Protein AF-A0A059GC76-F1 (afdb_monomer_lite)

Sequence (156 aa):
MKTRIQAAISPENLARLQAMAARPSLSESKVVDMALAAFFAGDTDDQRDAAIARRLDRMT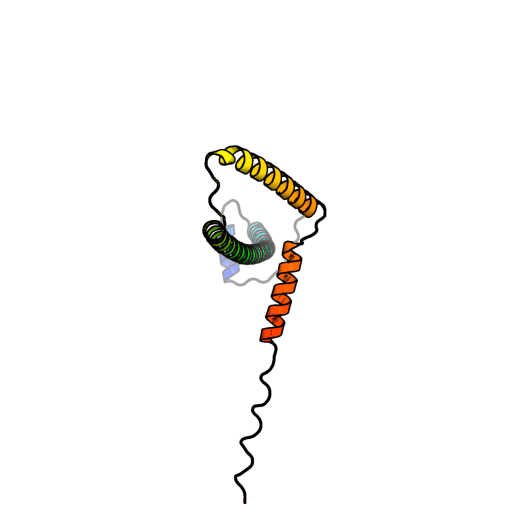RQFGRLERNDLILTETLSTFVRYFLTVTPPVPVSQLDAARAKGDLRFDLFVRQVAEALQSGDRILHNAIEDFTAECGDFASDPEPGRQDAQRDSDA

Radius of gyration: 35.9 Å; chains: 1; bounding box: 100×29×88 Å

Organism: NCBI:txid1280953

Foldseek 3Di:
DDDDDDDDDDPVVVVVLVVVCVDPPHHSVRVVVVVVVVVVVVVVVVVVVVVVVVVVVVVVVVVVVVVVVVVVVVVVVVVVVVVCVVPPDDDDPVCVVVVVVVVVVVVVVVVVVVVVCVVVVPPVVVVVVVVVVVVVVVVVPDDPPDPPDDPPDDDD

Secondary structure (DSSP, 8-state):
-PPP------HHHHHHHHHHHTSTT--HHHHHHHHHHHHHHHHHHHHHHHHHHHHHHHHHHHHHHHHHHHHHHHHHHHHHHHHHHHHSPPPPGGGHHHHHHHHHHHHHHHHHHHHHHHHHT--HHHHHHHHHHHHHHHTT---------SS--S--

pLDDT: mean 82.79, std 15.55, range [46.41, 97.75]

Structure (mmCIF, N/CA/C/O backbone):
data_AF-A0A059GC76-F1
#
_entry.id   AF-A0A059GC76-F1
#
loop_
_atom_site.group_PDB
_atom_site.id
_atom_site.type_symbol
_atom_site.label_atom_id
_atom_site.label_alt_id
_atom_site.label_comp_id
_atom_site.label_asym_id
_atom_site.label_entity_id
_atom_site.label_seq_id
_atom_site.pdbx_PDB_ins_code
_atom_site.Cartn_x
_atom_site.Cartn_y
_atom_site.Cartn_z
_atom_site.occupancy
_atom_site.B_iso_or_equiv
_atom_site.auth_seq_id
_atom_site.auth_comp_id
_atom_site.auth_asym_id
_atom_site.auth_atom_id
_atom_site.pdbx_PDB_model_num
ATOM 1 N N . MET A 1 1 ? -40.417 -15.957 29.690 1.00 63.94 1 MET A N 1
ATOM 2 C CA . MET A 1 1 ? -40.624 -16.144 31.147 1.00 63.94 1 MET A CA 1
ATOM 3 C C . MET A 1 1 ? -39.715 -15.164 31.877 1.00 63.94 1 MET A C 1
ATOM 5 O O . MET A 1 1 ? -38.602 -14.974 31.410 1.00 63.94 1 MET A O 1
ATOM 9 N N . LYS A 1 2 ? -40.180 -14.498 32.942 1.00 75.19 2 LYS A N 1
ATOM 10 C CA . LYS A 1 2 ? -39.362 -13.562 33.737 1.00 75.19 2 LYS A CA 1
ATOM 11 C C . LYS A 1 2 ? -38.907 -14.253 35.022 1.00 75.19 2 LYS A C 1
ATOM 13 O O . LYS A 1 2 ? -39.750 -14.754 35.761 1.00 75.19 2 LYS A O 1
ATOM 18 N N . THR A 1 3 ? -37.601 -14.269 35.270 1.00 86.50 3 THR A N 1
ATOM 19 C CA . THR A 1 3 ? -36.991 -14.888 36.457 1.00 86.50 3 THR A CA 1
ATOM 20 C C . THR A 1 3 ? -36.754 -13.824 37.524 1.00 86.50 3 THR A C 1
ATOM 22 O O . THR A 1 3 ? -36.298 -12.725 37.212 1.00 86.50 3 THR A O 1
ATOM 25 N N . ARG A 1 4 ? -37.082 -14.122 38.785 1.00 87.19 4 ARG A N 1
ATOM 26 C CA . ARG A 1 4 ? -36.855 -13.203 39.907 1.00 87.19 4 ARG A CA 1
ATOM 27 C C . ARG A 1 4 ? -35.456 -13.420 40.476 1.00 87.19 4 ARG A C 1
ATOM 29 O O . ARG A 1 4 ? -35.089 -14.549 40.776 1.00 87.19 4 ARG A O 1
ATOM 36 N N . ILE A 1 5 ? -34.724 -12.331 40.667 1.00 87.06 5 ILE A N 1
ATOM 37 C CA . ILE A 1 5 ? -33.426 -12.300 41.345 1.00 87.06 5 ILE A CA 1
ATOM 38 C C . ILE A 1 5 ? -33.539 -11.436 42.607 1.00 87.06 5 ILE A C 1
ATOM 40 O O . ILE A 1 5 ? -34.239 -10.424 42.604 1.00 87.06 5 ILE A O 1
ATOM 44 N N . GLN A 1 6 ? -32.883 -11.848 43.693 1.00 88.12 6 GLN A N 1
ATOM 45 C CA . GLN A 1 6 ? -32.675 -11.032 44.893 1.00 88.12 6 GLN A CA 1
ATOM 46 C C . GLN A 1 6 ? -31.189 -10.687 44.968 1.00 88.12 6 GLN A C 1
ATOM 48 O O . GLN A 1 6 ? -30.361 -11.570 45.161 1.00 88.12 6 GLN A O 1
ATOM 53 N N . ALA A 1 7 ? -30.860 -9.410 44.789 1.00 85.88 7 ALA A N 1
ATOM 54 C CA . ALA A 1 7 ? -29.498 -8.896 44.858 1.00 85.88 7 ALA A CA 1
ATOM 55 C C . ALA A 1 7 ? -29.474 -7.626 45.713 1.00 85.88 7 ALA A C 1
ATOM 57 O O . ALA A 1 7 ? -30.408 -6.824 45.664 1.00 85.88 7 ALA A O 1
ATOM 58 N N . ALA A 1 8 ? -28.412 -7.452 46.498 1.00 92.12 8 ALA A N 1
ATOM 59 C CA . ALA A 1 8 ? -28.185 -6.223 47.246 1.00 92.12 8 ALA A CA 1
ATOM 60 C C . ALA A 1 8 ? -27.573 -5.158 46.324 1.00 92.12 8 ALA A C 1
ATOM 62 O O . ALA A 1 8 ? -26.663 -5.454 45.550 1.00 92.12 8 ALA A O 1
ATOM 63 N N . ILE A 1 9 ? -28.054 -3.919 46.424 1.00 93.19 9 ILE A N 1
ATOM 64 C CA . ILE A 1 9 ? -27.507 -2.758 45.711 1.00 93.19 9 ILE A CA 1
ATOM 65 C C . ILE A 1 9 ? -27.273 -1.613 46.695 1.00 93.19 9 ILE A C 1
ATOM 67 O O . ILE A 1 9 ? -27.904 -1.559 47.752 1.00 93.19 9 ILE A O 1
ATOM 71 N N . SER A 1 10 ? -26.361 -0.698 46.363 1.00 95.94 10 SER A N 1
ATOM 72 C CA . SER A 1 10 ? -26.092 0.462 47.213 1.00 95.94 10 SER A CA 1
ATOM 73 C C . SER A 1 10 ? -27.326 1.376 47.318 1.00 95.94 10 SER A C 1
ATOM 75 O O . SER A 1 10 ? -28.117 1.453 46.369 1.00 95.94 10 SER A O 1
ATOM 77 N N . PRO A 1 11 ? -27.480 2.123 48.428 1.00 93.75 11 PRO A N 1
ATOM 78 C CA . PRO A 1 11 ? -28.576 3.081 48.587 1.00 93.75 11 PRO A CA 1
ATOM 79 C C . PRO A 1 11 ? -28.615 4.130 47.468 1.00 93.75 11 PRO A C 1
ATOM 81 O O . PRO A 1 11 ? -29.685 4.525 47.013 1.00 93.75 11 PRO A O 1
ATOM 84 N N . GLU A 1 12 ? -27.443 4.542 46.981 1.00 94.88 12 GLU A N 1
ATOM 85 C CA . GLU A 1 12 ? -27.318 5.496 45.881 1.00 94.88 12 GLU A CA 1
ATOM 86 C C . GLU A 1 12 ? -27.855 4.926 44.559 1.00 94.88 12 GLU A C 1
ATOM 88 O O . GLU A 1 12 ? -28.614 5.592 43.852 1.00 94.88 12 GLU A O 1
ATOM 93 N N . ASN A 1 13 ? -27.523 3.672 44.237 1.00 91.94 13 ASN A N 1
ATOM 94 C CA . ASN A 1 13 ? -28.014 3.020 43.023 1.00 91.94 13 ASN A CA 1
ATOM 95 C C . ASN A 1 13 ? -29.515 2.732 43.096 1.00 91.94 13 ASN A C 1
ATOM 97 O O . ASN A 1 13 ? -30.197 2.838 42.079 1.00 91.94 13 ASN A O 1
ATOM 101 N N . LEU A 1 14 ? -30.042 2.427 44.287 1.00 93.38 14 LEU A N 1
ATOM 102 C CA . LEU A 1 14 ? -31.482 2.295 44.505 1.00 93.38 14 LEU A CA 1
ATOM 103 C C . LEU A 1 14 ? -32.210 3.615 44.209 1.00 93.38 14 LEU A C 1
ATOM 105 O O . LEU A 1 14 ? -33.192 3.614 43.468 1.00 93.38 14 LEU A O 1
ATOM 109 N N . ALA A 1 15 ? -31.697 4.741 44.715 1.00 94.19 15 ALA A N 1
ATOM 110 C CA . ALA A 1 15 ? -32.276 6.058 44.454 1.00 94.19 15 ALA A CA 1
ATOM 111 C C . ALA A 1 15 ? -32.255 6.412 42.955 1.00 94.19 15 ALA A C 1
ATOM 113 O O . ALA A 1 15 ? -33.255 6.880 42.407 1.00 94.19 15 ALA A O 1
ATOM 114 N N . ARG A 1 16 ? -31.142 6.131 42.260 1.00 92.00 16 ARG A N 1
ATOM 115 C CA . ARG A 1 16 ? -31.025 6.331 40.803 1.00 92.00 16 ARG A CA 1
ATOM 116 C C . ARG A 1 16 ? -31.996 5.444 40.017 1.00 92.00 16 ARG A C 1
ATOM 118 O O . ARG A 1 16 ? -32.640 5.926 39.086 1.00 92.00 16 ARG A O 1
ATOM 125 N N . LEU A 1 17 ? -32.138 4.175 40.403 1.00 92.75 17 LEU A N 1
ATOM 126 C CA . LEU A 1 17 ? -33.065 3.230 39.777 1.00 92.75 17 LEU A CA 1
ATOM 127 C C . LEU A 1 17 ? -34.518 3.705 39.897 1.00 92.75 17 LEU A C 1
ATOM 129 O O . LEU A 1 17 ? -35.235 3.747 38.896 1.00 92.75 17 LEU A O 1
ATOM 133 N N . GLN A 1 18 ? -34.928 4.112 41.099 1.00 92.12 18 GLN A N 1
ATOM 134 C CA . GLN A 1 18 ? -36.267 4.641 41.365 1.00 92.12 18 GLN A CA 1
ATOM 135 C C . GLN A 1 18 ? -36.542 5.918 40.569 1.00 92.12 18 GLN A C 1
ATOM 137 O O . GLN A 1 18 ? -37.601 6.048 39.955 1.00 92.12 18 GLN A O 1
ATOM 142 N N . ALA A 1 19 ? -35.568 6.829 40.498 1.00 91.25 19 ALA A N 1
ATOM 143 C CA . ALA A 1 19 ? -35.681 8.043 39.695 1.00 91.25 19 ALA A CA 1
ATOM 144 C C . ALA A 1 19 ? -35.863 7.738 38.195 1.00 91.25 19 ALA A C 1
ATOM 146 O O . ALA A 1 19 ? -36.678 8.372 37.525 1.00 91.25 19 ALA A O 1
ATOM 147 N N . MET A 1 20 ? -35.156 6.738 37.655 1.00 89.44 20 MET A N 1
ATOM 148 C CA . MET A 1 20 ? -35.318 6.312 36.258 1.00 89.44 20 MET A CA 1
ATOM 149 C C . MET A 1 20 ? -36.658 5.608 36.002 1.00 89.44 20 MET A C 1
ATOM 151 O O . MET A 1 20 ? -37.260 5.801 34.942 1.00 89.44 20 MET A O 1
ATOM 155 N N . ALA A 1 21 ? -37.135 4.821 36.968 1.00 90.69 21 ALA A N 1
ATOM 156 C CA . ALA A 1 21 ? -38.415 4.118 36.913 1.00 90.69 21 ALA A CA 1
ATOM 157 C C . ALA A 1 21 ? -39.635 5.034 37.143 1.00 90.69 21 ALA A C 1
ATOM 159 O O . ALA A 1 21 ? -40.765 4.633 36.886 1.00 90.69 21 ALA A O 1
ATOM 160 N N . ALA A 1 22 ? -39.436 6.285 37.568 1.00 88.62 22 ALA A N 1
ATOM 161 C CA . ALA A 1 22 ? -40.516 7.266 37.676 1.00 88.62 22 ALA A CA 1
ATOM 162 C C . ALA A 1 22 ? -41.063 7.721 36.303 1.00 88.62 22 ALA A C 1
ATOM 164 O O . ALA A 1 22 ? -42.092 8.394 36.231 1.00 88.62 22 ALA A O 1
ATOM 165 N N . ARG A 1 23 ? -40.387 7.378 35.194 1.00 85.38 23 ARG A N 1
ATOM 166 C CA . ARG A 1 23 ? -40.821 7.737 33.835 1.00 85.38 23 ARG A CA 1
ATOM 167 C C . ARG A 1 23 ? -41.993 6.842 33.388 1.00 85.38 23 ARG A C 1
ATOM 169 O O . ARG A 1 23 ? -41.906 5.632 33.583 1.00 85.38 23 ARG A O 1
ATOM 176 N N . PRO A 1 24 ? -43.017 7.366 32.676 1.00 74.50 24 PRO A N 1
ATOM 177 C CA . PRO A 1 24 ? -44.265 6.645 32.348 1.00 74.50 24 PRO A CA 1
ATOM 178 C C . PRO A 1 24 ? -44.163 5.351 31.507 1.00 74.50 24 PRO A C 1
ATOM 180 O O . PRO A 1 24 ? -45.180 4.801 31.100 1.00 74.50 24 PRO A O 1
ATOM 183 N N . SER A 1 25 ? -42.966 4.847 31.206 1.00 78.12 25 SER A N 1
ATOM 184 C CA . SER A 1 25 ? -42.733 3.677 30.347 1.00 78.12 25 SER A CA 1
ATOM 185 C C . SER A 1 25 ? -41.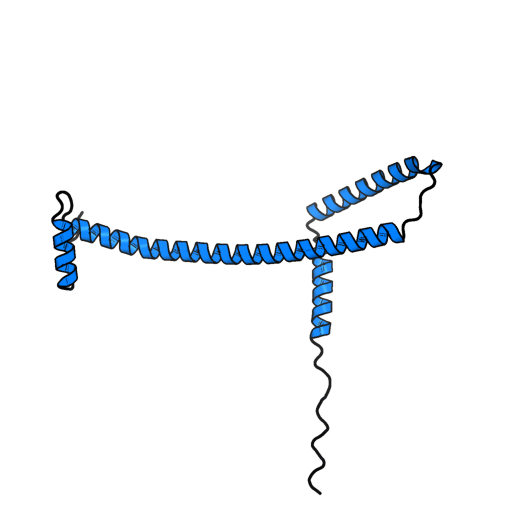628 2.732 30.845 1.00 78.12 25 SER A C 1
ATOM 187 O O . SER A 1 25 ? -41.281 1.758 30.156 1.00 78.12 25 SER A O 1
ATOM 189 N N . LEU A 1 26 ? -41.071 3.000 32.032 1.00 86.38 26 LEU A N 1
ATOM 190 C CA . LEU A 1 26 ? -39.957 2.261 32.621 1.00 86.38 26 LEU A CA 1
ATOM 191 C C . LEU A 1 26 ? -40.346 1.762 34.012 1.00 86.38 26 LEU A C 1
ATOM 193 O O . LEU A 1 26 ? -40.650 2.551 34.888 1.00 86.38 26 LEU A O 1
ATOM 197 N N . SER A 1 27 ? -40.319 0.447 34.224 1.00 91.38 27 SER A N 1
ATOM 198 C CA . SER A 1 27 ? -40.367 -0.133 35.570 1.00 91.38 27 SER A CA 1
ATOM 199 C C . SER A 1 27 ? -38.954 -0.428 36.061 1.00 91.38 27 SER A C 1
ATOM 201 O O . SER A 1 27 ? -38.054 -0.617 35.241 1.00 91.38 27 SER A O 1
ATOM 203 N N . GLU A 1 28 ? -38.751 -0.544 37.376 1.00 89.44 28 GLU A N 1
ATOM 204 C CA . GLU A 1 28 ? -37.442 -0.895 37.950 1.00 89.44 28 GLU A CA 1
ATOM 205 C C . GLU A 1 28 ? -36.865 -2.164 37.310 1.00 89.44 28 GLU A C 1
ATOM 207 O O . GLU A 1 28 ? -35.729 -2.166 36.848 1.00 89.44 28 GLU A O 1
ATOM 212 N N . SER A 1 29 ? -37.676 -3.219 37.161 1.00 89.50 29 SER A N 1
ATOM 213 C CA . SER A 1 29 ? -37.235 -4.447 36.491 1.00 89.50 29 SER A CA 1
ATOM 214 C C . SER A 1 29 ? -36.836 -4.224 35.032 1.00 89.50 29 SER A C 1
ATOM 216 O O . SER A 1 29 ? -35.935 -4.899 34.558 1.00 89.50 29 SER A O 1
ATOM 218 N N . LYS A 1 30 ? -37.490 -3.306 34.308 1.00 91.00 30 LYS A N 1
ATOM 219 C CA . LYS A 1 30 ? -37.144 -2.992 32.913 1.00 91.00 30 LYS A CA 1
ATOM 220 C C . LYS A 1 30 ? -35.839 -2.200 32.827 1.00 91.00 30 LYS A C 1
ATOM 222 O O . LYS A 1 30 ? -35.045 -2.454 31.932 1.00 91.00 30 LYS A O 1
ATOM 227 N N . VAL A 1 31 ? -35.607 -1.274 33.758 1.00 92.19 31 VAL A N 1
ATOM 228 C CA . VAL A 1 31 ? -34.344 -0.526 33.848 1.00 92.19 31 VAL A CA 1
ATOM 229 C C . VAL A 1 31 ? -33.190 -1.464 34.202 1.00 92.19 31 VAL A C 1
ATOM 231 O O . VAL A 1 31 ? -32.152 -1.401 33.554 1.00 92.19 31 VAL A O 1
ATOM 234 N N . VAL A 1 32 ? -33.384 -2.373 35.164 1.00 92.00 32 VAL A N 1
ATOM 235 C CA . VAL A 1 32 ? -32.385 -3.393 35.529 1.00 92.00 32 VAL A CA 1
ATOM 236 C C . VAL A 1 32 ? -32.085 -4.320 34.351 1.00 92.00 32 VAL A C 1
ATOM 238 O O . VAL A 1 32 ? -30.921 -4.561 34.058 1.00 92.00 32 VAL A O 1
ATOM 241 N N . ASP A 1 33 ? -33.111 -4.797 33.645 1.00 90.94 33 ASP A N 1
ATOM 242 C CA . ASP A 1 33 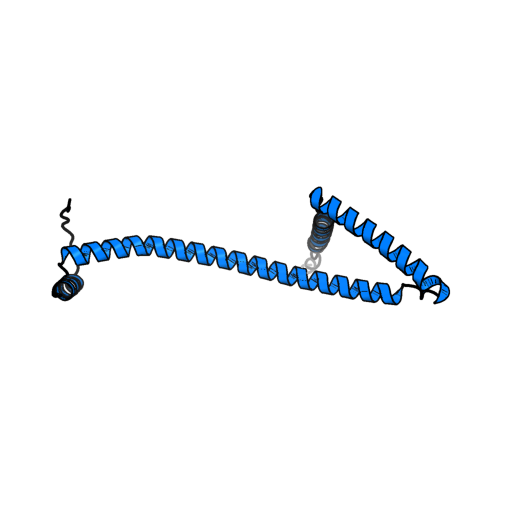? -32.948 -5.668 32.474 1.00 90.94 33 ASP A CA 1
ATOM 243 C C . ASP A 1 33 ? -32.170 -4.967 31.345 1.00 90.94 33 ASP A C 1
ATOM 245 O O . ASP A 1 33 ? -31.214 -5.519 30.808 1.00 90.94 33 ASP A O 1
ATOM 249 N N . MET A 1 34 ? -32.495 -3.701 31.053 1.00 92.12 34 MET A N 1
ATOM 250 C CA . MET A 1 34 ? -31.745 -2.886 30.089 1.00 92.12 34 MET A CA 1
ATOM 251 C C . MET A 1 34 ? -30.303 -2.617 30.530 1.00 92.12 34 MET A C 1
ATOM 253 O O . MET A 1 34 ? -29.405 -2.642 29.696 1.00 92.12 34 MET A O 1
ATOM 257 N N . ALA A 1 35 ? -30.072 -2.357 31.818 1.00 90.88 35 ALA A N 1
ATOM 258 C CA . ALA A 1 35 ? -28.734 -2.120 32.350 1.00 90.88 35 ALA A CA 1
ATOM 259 C C . ALA A 1 35 ? -27.867 -3.383 32.280 1.00 90.88 35 ALA A C 1
ATOM 261 O O . ALA A 1 35 ? -26.708 -3.296 31.895 1.00 90.88 35 ALA A O 1
ATOM 262 N N . LEU A 1 36 ? -28.431 -4.555 32.592 1.00 90.56 36 LEU A N 1
ATOM 263 C CA . LEU A 1 36 ? -27.747 -5.842 32.445 1.00 90.56 36 LEU A CA 1
ATOM 264 C C . LEU A 1 36 ? -27.463 -6.155 30.974 1.00 90.56 36 LEU A C 1
ATOM 266 O O . LEU A 1 36 ? -26.348 -6.545 30.643 1.00 90.56 36 LEU A O 1
ATOM 270 N N . ALA A 1 37 ? -28.430 -5.926 30.082 1.00 90.00 37 ALA A N 1
ATOM 271 C CA . ALA A 1 37 ? -28.223 -6.081 28.645 1.00 90.00 37 ALA A CA 1
ATOM 272 C C . ALA A 1 37 ? -27.114 -5.150 28.126 1.00 90.00 37 ALA A C 1
ATOM 274 O O . ALA A 1 37 ? -26.254 -5.597 27.375 1.00 90.00 37 ALA A O 1
ATOM 275 N N . ALA A 1 38 ? -27.094 -3.886 28.561 1.00 86.31 38 ALA A N 1
ATOM 276 C CA . ALA A 1 38 ? -26.045 -2.929 28.215 1.00 86.31 38 ALA A CA 1
ATOM 277 C C . ALA A 1 38 ? -24.682 -3.312 28.814 1.00 86.31 38 ALA A C 1
ATOM 279 O O . ALA A 1 38 ? -23.669 -3.167 28.145 1.00 86.31 38 ALA A O 1
ATOM 280 N N . PHE A 1 39 ? -24.649 -3.837 30.040 1.00 86.00 39 PHE A N 1
ATOM 281 C CA . PHE A 1 39 ? -23.425 -4.318 30.681 1.00 86.00 39 PHE A CA 1
ATOM 282 C C . PHE A 1 39 ? -22.823 -5.511 29.926 1.00 86.00 39 PHE A C 1
ATOM 284 O O . PHE A 1 39 ? -21.634 -5.509 29.621 1.00 86.00 39 PHE A O 1
ATOM 291 N N . PHE A 1 40 ? -23.648 -6.497 29.560 1.00 84.94 40 PHE A N 1
ATOM 292 C CA . PHE A 1 40 ? -23.198 -7.638 28.760 1.00 84.94 40 PHE A CA 1
ATOM 293 C C . PHE A 1 40 ? -22.839 -7.245 27.322 1.00 84.94 40 PHE A C 1
ATOM 295 O O . PHE A 1 40 ? -21.932 -7.835 26.742 1.00 84.94 40 PHE A O 1
ATOM 302 N N . ALA A 1 41 ? -23.516 -6.243 26.752 1.00 82.44 41 ALA A N 1
ATOM 303 C CA . ALA A 1 41 ? -23.155 -5.688 25.452 1.00 82.44 41 ALA A CA 1
ATOM 304 C C . ALA A 1 41 ? -21.821 -4.926 25.504 1.00 82.44 41 ALA A C 1
ATOM 306 O O . ALA A 1 41 ? -21.021 -5.068 24.586 1.00 82.44 41 ALA A O 1
ATOM 307 N N . GLY A 1 42 ? -21.554 -4.189 26.588 1.00 80.00 42 GLY A N 1
ATOM 308 C CA . GLY A 1 42 ? -20.322 -3.424 26.785 1.00 80.00 42 GLY A CA 1
ATOM 309 C C . GLY A 1 42 ? -19.070 -4.294 26.731 1.00 80.00 42 GLY A C 1
ATOM 310 O O . GLY A 1 42 ? -18.154 -3.968 25.996 1.00 80.00 42 GLY A O 1
ATOM 311 N N . ASP A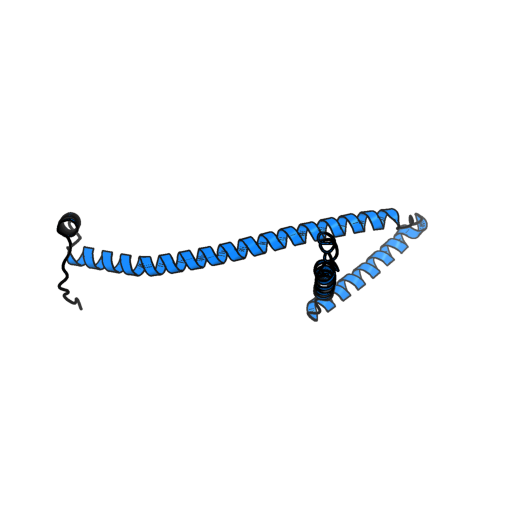 1 43 ? -19.066 -5.457 27.389 1.00 76.44 43 ASP A N 1
ATOM 312 C CA . ASP A 1 43 ? -17.932 -6.396 27.307 1.00 76.44 43 ASP A CA 1
ATOM 313 C C . ASP A 1 43 ? -17.733 -6.932 25.874 1.00 76.44 43 ASP A C 1
ATOM 315 O O . ASP A 1 43 ? -16.612 -7.051 25.376 1.00 76.44 43 ASP A O 1
ATOM 319 N N . THR A 1 44 ? -18.825 -7.191 25.143 1.00 75.06 44 THR A N 1
ATOM 320 C CA . THR A 1 44 ? -18.715 -7.586 23.730 1.00 75.06 44 THR A CA 1
ATOM 321 C C . THR A 1 44 ? -18.257 -6.452 22.815 1.00 75.06 44 THR A C 1
ATOM 323 O O . THR A 1 44 ? -17.557 -6.721 21.838 1.00 75.06 44 THR A O 1
ATOM 326 N N . ASP A 1 45 ? -18.625 -5.208 23.111 1.00 81.12 45 ASP A N 1
ATOM 327 C CA . ASP A 1 45 ? -18.213 -4.034 22.344 1.00 81.12 45 ASP A CA 1
ATOM 328 C C . ASP A 1 45 ? -16.757 -3.662 22.654 1.00 81.12 45 ASP A C 1
ATOM 330 O O . ASP A 1 45 ? -15.986 -3.481 21.718 1.00 81.12 45 ASP A O 1
ATOM 334 N N . ASP A 1 46 ? -16.317 -3.730 23.911 1.00 82.94 46 ASP A N 1
ATOM 335 C CA . ASP A 1 46 ? -14.914 -3.555 24.307 1.00 82.94 46 ASP A CA 1
ATOM 336 C C . ASP A 1 46 ? -14.004 -4.593 23.625 1.00 82.94 46 ASP A C 1
ATOM 338 O O . ASP A 1 46 ? -12.925 -4.270 23.117 1.00 82.94 46 ASP A O 1
ATOM 342 N N . GLN A 1 47 ? -14.443 -5.856 23.545 1.00 82.38 47 GLN A N 1
ATOM 343 C CA . GLN A 1 47 ? -13.715 -6.905 22.821 1.00 82.38 47 GLN A CA 1
ATOM 344 C C . GLN A 1 47 ? -13.654 -6.640 21.310 1.00 82.38 47 GLN A C 1
ATOM 346 O O . GLN A 1 47 ? -12.616 -6.883 20.680 1.00 82.38 47 GLN A O 1
ATOM 351 N N . ARG A 1 48 ? -14.741 -6.136 20.712 1.00 85.19 48 ARG A N 1
ATOM 352 C CA . ARG A 1 48 ? -14.775 -5.742 19.294 1.00 85.19 48 ARG A CA 1
ATOM 353 C C . ARG A 1 48 ? -13.856 -4.559 19.029 1.00 85.19 48 ARG A C 1
ATOM 355 O O . ARG A 1 48 ? -13.055 -4.628 18.097 1.00 85.19 48 ARG A O 1
ATOM 362 N N . ASP A 1 49 ? -13.912 -3.533 19.862 1.00 90.44 49 ASP A N 1
ATOM 363 C CA . ASP A 1 49 ? -13.100 -2.327 19.742 1.00 90.44 49 ASP A CA 1
ATOM 364 C C . ASP A 1 49 ? -11.614 -2.652 19.908 1.00 90.44 49 ASP A C 1
ATOM 366 O O . ASP A 1 49 ? -10.786 -2.235 19.093 1.00 90.44 49 ASP A O 1
ATOM 370 N N . ALA A 1 50 ? -11.265 -3.516 20.866 1.00 93.00 50 ALA A N 1
ATOM 371 C CA . ALA A 1 50 ? -9.907 -4.028 21.012 1.00 93.00 50 ALA A CA 1
ATOM 372 C C . ALA A 1 50 ? -9.443 -4.821 19.775 1.00 93.00 50 ALA A C 1
ATOM 374 O O . ALA A 1 50 ? -8.287 -4.707 19.355 1.00 93.00 50 ALA A O 1
ATOM 375 N N . ALA A 1 51 ? -10.318 -5.624 19.161 1.00 91.75 51 ALA A N 1
ATOM 376 C CA . ALA A 1 51 ? -9.996 -6.348 17.932 1.00 91.75 51 ALA A CA 1
ATOM 377 C C . ALA A 1 51 ? -9.802 -5.401 16.732 1.00 91.75 51 ALA A C 1
ATOM 379 O O . ALA A 1 51 ? -8.896 -5.620 15.917 1.00 91.75 51 ALA A O 1
ATOM 380 N N . ILE A 1 52 ? -10.607 -4.339 16.639 1.00 94.38 52 ILE A N 1
ATOM 381 C CA . ILE A 1 52 ? -10.483 -3.290 15.620 1.00 94.38 52 ILE A CA 1
ATOM 382 C C . ILE A 1 52 ? -9.162 -2.539 15.796 1.00 94.38 52 ILE A C 1
ATOM 384 O O . ILE A 1 52 ? -8.404 -2.446 14.830 1.00 94.38 52 ILE A O 1
ATOM 388 N N . ALA A 1 53 ? -8.830 -2.096 17.011 1.00 95.19 53 ALA A N 1
ATOM 389 C CA . ALA A 1 53 ? -7.571 -1.414 17.308 1.00 95.19 53 ALA A CA 1
ATOM 390 C C . ALA A 1 53 ? -6.355 -2.256 16.883 1.00 95.19 53 ALA A C 1
ATOM 392 O O . ALA A 1 53 ? -5.514 -1.798 16.112 1.00 95.19 53 ALA A O 1
ATOM 393 N N . ARG A 1 54 ? -6.323 -3.549 17.243 1.00 94.69 54 ARG A N 1
ATOM 394 C CA . ARG A 1 54 ? -5.250 -4.471 16.813 1.00 94.69 54 ARG A CA 1
ATOM 395 C C . ARG A 1 54 ? -5.173 -4.633 15.294 1.00 94.69 54 ARG A C 1
ATOM 397 O O . ARG A 1 54 ? -4.098 -4.879 14.741 1.00 94.69 54 ARG A O 1
ATOM 404 N N . AR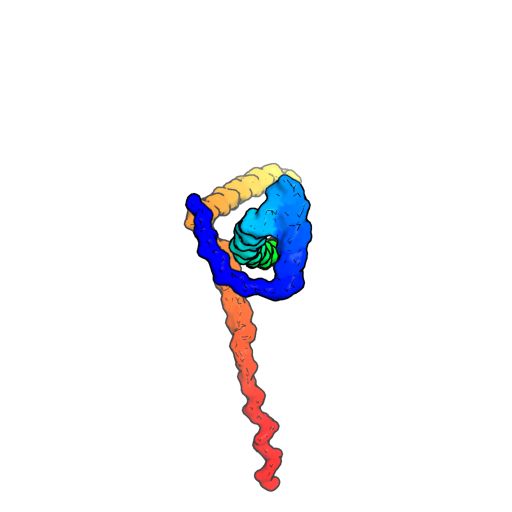G A 1 55 ? -6.309 -4.584 14.591 1.00 93.62 55 ARG A N 1
ATOM 405 C CA . ARG A 1 55 ? -6.329 -4.635 13.122 1.00 93.62 55 ARG A CA 1
ATOM 406 C C . ARG A 1 55 ? -5.764 -3.348 12.524 1.00 93.62 55 ARG A C 1
ATOM 408 O O . ARG A 1 55 ? -4.967 -3.455 11.594 1.00 93.62 55 ARG A O 1
ATOM 415 N N . LEU A 1 56 ? -6.128 -2.189 13.068 1.00 97.75 56 LEU A N 1
ATOM 416 C CA . LEU A 1 56 ? -5.598 -0.892 12.649 1.00 97.75 56 LEU A CA 1
ATOM 417 C C . LEU A 1 56 ? -4.086 -0.814 12.871 1.00 97.75 56 LEU A C 1
ATOM 419 O O . LEU A 1 56 ? -3.366 -0.491 11.935 1.00 97.75 56 LEU A O 1
ATOM 423 N N . ASP A 1 57 ? -3.584 -1.244 14.028 1.00 95.38 57 ASP A N 1
ATOM 424 C CA . ASP A 1 57 ? -2.141 -1.278 14.301 1.00 95.38 57 ASP A CA 1
ATOM 425 C C . ASP A 1 57 ? -1.376 -2.128 13.280 1.00 95.38 57 ASP A C 1
ATOM 427 O O . ASP A 1 57 ? -0.302 -1.751 12.801 1.00 95.38 57 ASP A O 1
ATOM 431 N N . ARG A 1 58 ? -1.933 -3.289 12.908 1.00 93.44 58 ARG A N 1
ATOM 432 C CA . ARG A 1 58 ? -1.348 -4.139 11.861 1.00 93.44 58 ARG A CA 1
ATOM 433 C C . ARG A 1 58 ? -1.358 -3.451 10.498 1.00 93.44 58 ARG A C 1
ATOM 435 O O . ARG A 1 58 ? -0.355 -3.544 9.794 1.00 93.44 58 ARG A O 1
ATOM 442 N N . MET A 1 59 ? -2.440 -2.760 10.141 1.00 96.56 59 MET A N 1
ATOM 443 C CA . MET A 1 59 ? -2.523 -1.991 8.895 1.00 96.56 59 MET A CA 1
ATOM 444 C C . MET A 1 59 ? -1.499 -0.854 8.873 1.00 96.56 59 MET A C 1
ATOM 446 O O . MET A 1 59 ? -0.769 -0.732 7.897 1.00 96.56 59 MET A O 1
ATOM 450 N N . THR A 1 60 ? -1.352 -0.095 9.958 1.00 95.00 60 THR A N 1
ATOM 451 C CA . THR A 1 60 ? -0.352 0.979 10.069 1.00 95.00 60 THR A CA 1
ATOM 452 C C . THR A 1 60 ? 1.068 0.458 9.852 1.00 95.00 60 THR A C 1
ATOM 454 O O . THR A 1 60 ? 1.841 1.043 9.098 1.00 95.00 60 THR A O 1
ATOM 457 N N . ARG A 1 61 ? 1.415 -0.698 10.435 1.00 92.44 61 ARG A N 1
ATOM 458 C CA . ARG A 1 61 ? 2.721 -1.339 10.190 1.00 92.44 61 ARG A CA 1
ATOM 459 C C . ARG A 1 61 ? 2.891 -1.787 8.737 1.00 92.44 61 ARG A C 1
ATOM 461 O O . ARG A 1 61 ? 3.984 -1.675 8.187 1.00 92.44 61 ARG A O 1
ATOM 468 N N . GLN A 1 62 ? 1.829 -2.303 8.114 1.00 92.06 62 GLN A N 1
ATOM 469 C CA . GLN A 1 62 ? 1.851 -2.668 6.695 1.00 92.06 62 GLN A CA 1
ATOM 470 C C . GLN A 1 62 ? 2.046 -1.443 5.797 1.00 92.06 62 GLN A C 1
ATOM 472 O O . GLN A 1 62 ? 2.832 -1.530 4.857 1.00 92.06 62 GLN A O 1
ATOM 477 N N . PHE A 1 63 ? 1.406 -0.313 6.113 1.00 93.94 63 PHE A N 1
ATOM 478 C CA . PHE A 1 63 ? 1.602 0.950 5.401 1.00 93.94 63 PHE A CA 1
ATOM 479 C C . PHE A 1 63 ? 3.029 1.470 5.543 1.00 93.94 63 PHE A C 1
ATOM 481 O O . PHE A 1 63 ? 3.655 1.739 4.528 1.00 93.94 63 PHE A O 1
ATOM 488 N N . GLY A 1 64 ? 3.601 1.481 6.750 1.00 89.31 64 GLY A N 1
ATOM 489 C CA . GLY A 1 64 ? 5.000 1.893 6.925 1.00 89.31 64 GLY A CA 1
ATOM 490 C C . GLY A 1 64 ? 5.986 1.023 6.130 1.00 89.31 64 GLY A C 1
ATOM 491 O O . GLY A 1 64 ? 6.963 1.519 5.570 1.00 89.31 64 GLY A O 1
ATOM 492 N N . ARG A 1 65 ? 5.718 -0.286 6.006 1.00 85.19 65 ARG A N 1
ATOM 493 C CA . ARG A 1 65 ? 6.516 -1.166 5.136 1.00 85.19 65 ARG A CA 1
ATOM 494 C C . ARG A 1 65 ? 6.309 -0.856 3.651 1.00 85.19 65 ARG A C 1
ATOM 496 O O . ARG A 1 65 ? 7.272 -0.912 2.893 1.00 85.19 65 ARG A O 1
ATOM 503 N N . LEU A 1 66 ? 5.081 -0.547 3.236 1.00 91.56 66 LEU A N 1
ATOM 504 C CA . LEU A 1 66 ? 4.772 -0.157 1.860 1.00 91.56 66 LEU A CA 1
ATOM 505 C C . LEU A 1 66 ? 5.478 1.151 1.485 1.00 91.56 66 LEU A C 1
ATOM 507 O O . LEU A 1 66 ? 6.116 1.200 0.443 1.00 91.56 66 LEU A O 1
ATOM 511 N N . GLU A 1 67 ? 5.430 2.160 2.355 1.00 92.38 67 GLU A N 1
ATOM 512 C CA . GLU A 1 67 ? 6.122 3.443 2.175 1.00 92.38 67 GLU A CA 1
ATOM 513 C C . GLU A 1 67 ? 7.636 3.252 2.040 1.00 92.38 67 GLU A C 1
ATOM 515 O O . GLU A 1 67 ? 8.261 3.805 1.138 1.00 92.38 67 GLU A O 1
ATOM 520 N N . ARG A 1 68 ? 8.239 2.408 2.889 1.00 88.19 68 ARG A N 1
ATOM 521 C CA . ARG A 1 68 ? 9.664 2.072 2.764 1.00 88.19 68 ARG A CA 1
ATOM 522 C C . ARG A 1 68 ? 9.972 1.393 1.428 1.00 88.19 68 ARG A C 1
ATOM 524 O O . ARG A 1 68 ? 10.977 1.721 0.802 1.00 88.19 68 ARG A O 1
ATOM 531 N N . ASN A 1 69 ? 9.138 0.448 1.001 1.00 86.69 69 ASN A N 1
ATOM 532 C CA . ASN A 1 69 ? 9.323 -0.236 -0.278 1.00 86.69 69 ASN A CA 1
ATOM 533 C C . ASN A 1 69 ? 9.190 0.737 -1.459 1.00 86.69 69 ASN A C 1
ATOM 535 O O . ASN A 1 69 ? 9.971 0.645 -2.400 1.00 86.69 69 ASN A O 1
ATOM 539 N N . ASP A 1 70 ? 8.252 1.681 -1.391 1.00 93.00 70 ASP A N 1
ATOM 540 C CA . ASP A 1 70 ? 8.053 2.718 -2.407 1.00 93.00 70 ASP A CA 1
ATOM 541 C C . ASP A 1 70 ? 9.265 3.657 -2.520 1.00 93.00 70 ASP A C 1
ATOM 543 O O . ASP A 1 70 ? 9.752 3.930 -3.620 1.00 93.00 70 ASP A O 1
ATOM 547 N N . LEU A 1 71 ? 9.836 4.061 -1.380 1.00 94.31 71 LEU A N 1
ATOM 548 C CA . LEU A 1 71 ? 11.076 4.837 -1.342 1.00 94.31 71 LEU A CA 1
ATOM 549 C C . LEU A 1 71 ? 12.235 4.075 -2.004 1.00 94.31 71 LEU A C 1
ATOM 551 O O . LEU A 1 71 ? 12.943 4.629 -2.843 1.00 94.31 71 LEU A O 1
ATOM 555 N N . ILE A 1 72 ? 12.416 2.796 -1.654 1.00 90.50 72 ILE A N 1
ATOM 556 C CA . ILE A 1 72 ? 13.475 1.948 -2.224 1.00 90.50 72 ILE A CA 1
ATOM 557 C C . ILE A 1 72 ? 13.291 1.796 -3.739 1.00 90.50 72 ILE A C 1
ATOM 559 O O . ILE A 1 72 ? 14.260 1.918 -4.490 1.00 90.50 72 ILE A O 1
ATOM 563 N N . LEU A 1 73 ? 12.061 1.556 -4.203 1.00 91.88 73 LEU A N 1
ATOM 564 C CA . LEU A 1 73 ? 11.745 1.464 -5.630 1.00 91.88 73 LEU A CA 1
ATOM 565 C C . LEU A 1 73 ? 12.056 2.769 -6.365 1.00 91.88 73 LEU A C 1
ATOM 567 O O . LEU A 1 73 ? 12.668 2.736 -7.433 1.00 91.88 73 LEU A O 1
ATOM 571 N N . THR A 1 74 ? 11.686 3.906 -5.779 1.00 96.06 74 THR A N 1
ATOM 572 C CA . THR A 1 74 ? 11.950 5.231 -6.351 1.00 96.06 74 THR A CA 1
ATOM 573 C C . THR A 1 74 ? 13.449 5.502 -6.464 1.00 96.06 74 THR A C 1
ATOM 575 O O . THR A 1 74 ? 13.917 5.932 -7.519 1.00 96.06 74 THR A O 1
ATOM 578 N N . GLU A 1 75 ? 14.224 5.190 -5.425 1.00 96.12 75 GLU A N 1
ATOM 579 C CA . GLU A 1 75 ? 15.680 5.365 -5.439 1.00 96.12 75 GLU A CA 1
ATOM 580 C C . GLU A 1 75 ? 16.359 4.430 -6.452 1.00 96.12 75 GLU A C 1
ATOM 582 O O . GLU A 1 75 ? 17.237 4.845 -7.215 1.00 96.12 75 GLU A O 1
ATOM 587 N N . THR A 1 76 ? 15.901 3.177 -6.527 1.00 95.75 76 THR A N 1
ATOM 588 C CA . THR A 1 76 ? 16.393 2.189 -7.498 1.00 95.75 76 THR A CA 1
ATOM 589 C C . THR A 1 76 ? 16.113 2.643 -8.929 1.00 95.75 76 THR A C 1
ATOM 591 O O . THR A 1 76 ? 17.003 2.599 -9.778 1.00 95.75 76 THR A O 1
ATOM 594 N N . LEU A 1 77 ? 14.899 3.135 -9.200 1.00 96.75 77 LEU A N 1
ATOM 595 C CA . LEU A 1 77 ? 14.516 3.649 -10.512 1.00 96.75 77 LEU A CA 1
ATOM 596 C C . LEU A 1 77 ? 15.309 4.907 -10.879 1.00 96.75 77 LEU A C 1
ATOM 598 O O . LEU A 1 77 ? 15.815 5.001 -11.994 1.00 96.75 77 LEU A O 1
ATOM 602 N N . SER A 1 78 ? 15.457 5.851 -9.948 1.00 97.50 78 SER A N 1
ATOM 603 C CA . SER A 1 78 ? 16.280 7.055 -10.126 1.00 97.50 78 SER A CA 1
ATOM 604 C C . SER A 1 78 ? 17.721 6.693 -10.496 1.00 97.50 78 SER A C 1
ATOM 606 O O . SER A 1 78 ? 18.267 7.187 -11.489 1.00 97.50 78 SER A O 1
ATOM 608 N N . THR A 1 79 ? 18.314 5.759 -9.750 1.00 96.94 79 THR A N 1
ATOM 609 C CA . THR A 1 79 ? 19.660 5.242 -10.011 1.00 96.94 79 THR A CA 1
ATOM 610 C C . THR A 1 79 ? 19.747 4.566 -11.380 1.00 96.94 79 THR A C 1
ATOM 612 O O . THR A 1 79 ? 20.664 4.861 -12.150 1.00 96.94 79 THR A O 1
ATOM 615 N N . PHE A 1 80 ? 18.775 3.720 -11.731 1.00 96.38 80 PHE A N 1
ATOM 616 C CA . PHE A 1 80 ? 18.706 3.072 -13.040 1.00 96.38 80 PHE A CA 1
ATOM 617 C C . PHE A 1 80 ? 18.601 4.085 -14.186 1.00 96.38 80 PHE A C 1
ATOM 619 O O . PHE A 1 80 ? 19.339 3.976 -15.161 1.00 96.38 80 PHE A O 1
ATOM 626 N N . VAL A 1 81 ? 17.736 5.098 -14.072 1.00 96.06 81 VAL A N 1
ATOM 627 C CA . VAL A 1 81 ? 17.574 6.145 -15.095 1.00 96.06 81 VAL A CA 1
ATOM 628 C C . VAL A 1 81 ? 18.868 6.937 -15.265 1.00 96.06 81 VAL A C 1
ATOM 630 O O . VAL A 1 81 ? 19.306 7.159 -16.394 1.00 96.06 81 VAL A O 1
ATOM 633 N N . ARG A 1 82 ? 19.522 7.323 -14.161 1.00 95.62 82 ARG A N 1
ATOM 634 C CA . ARG A 1 82 ? 20.829 7.995 -14.206 1.00 95.62 82 ARG A CA 1
ATOM 635 C C . ARG A 1 82 ? 21.856 7.139 -14.939 1.00 95.62 82 ARG A C 1
ATOM 637 O O . ARG A 1 82 ? 22.529 7.636 -15.841 1.00 95.62 82 ARG A O 1
ATOM 644 N N . TYR A 1 83 ? 21.962 5.864 -14.572 1.00 96.56 83 TYR A N 1
ATOM 645 C CA . TYR A 1 83 ? 22.850 4.910 -15.229 1.00 96.56 83 TYR A CA 1
ATOM 646 C C . TYR A 1 83 ? 22.540 4.784 -16.727 1.00 96.56 83 TYR A C 1
ATOM 648 O O . TYR A 1 83 ? 23.437 4.936 -17.555 1.00 96.56 83 TYR A O 1
ATOM 656 N N . PHE A 1 84 ? 21.269 4.591 -17.087 1.00 94.38 84 PHE A N 1
ATOM 657 C CA . PHE A 1 84 ? 20.818 4.462 -18.469 1.00 94.38 84 PHE A CA 1
ATOM 658 C C . PHE A 1 84 ? 21.211 5.680 -19.309 1.00 94.38 84 PHE A C 1
ATOM 660 O O . PHE A 1 84 ? 21.791 5.517 -20.380 1.00 94.38 84 PHE A O 1
ATOM 667 N N . LEU A 1 85 ? 20.974 6.897 -18.815 1.00 93.06 85 LEU A N 1
ATOM 668 C CA . LEU A 1 85 ? 21.346 8.130 -19.518 1.00 93.06 85 LEU A CA 1
ATOM 669 C C . LEU A 1 85 ? 22.861 8.356 -19.595 1.00 93.06 85 LEU A C 1
ATOM 671 O O . LEU A 1 85 ? 23.323 9.071 -20.479 1.00 93.06 85 LEU A O 1
ATOM 675 N N . THR A 1 86 ? 23.630 7.761 -18.683 1.00 94.75 86 THR A N 1
ATOM 676 C CA . THR A 1 86 ? 25.092 7.901 -18.649 1.00 94.75 86 THR A CA 1
ATOM 677 C C . THR A 1 86 ? 25.775 6.922 -19.601 1.00 94.75 86 THR A C 1
ATOM 679 O O . THR A 1 86 ? 26.754 7.274 -20.251 1.00 94.75 86 THR A O 1
ATOM 682 N N . VAL A 1 87 ? 25.278 5.686 -19.678 1.00 95.00 87 VAL A N 1
ATOM 683 C CA . VAL A 1 87 ? 25.961 4.587 -20.377 1.00 95.00 87 VAL A CA 1
ATOM 684 C C . VAL A 1 87 ? 25.398 4.336 -21.775 1.00 95.00 87 VAL A C 1
ATOM 686 O O . VAL A 1 87 ? 26.111 3.805 -22.625 1.00 95.00 87 VAL A O 1
ATOM 689 N N . THR A 1 88 ? 24.147 4.714 -22.055 1.00 90.88 88 THR A N 1
ATOM 690 C CA . THR A 1 88 ? 23.515 4.409 -23.347 1.00 90.88 88 THR A CA 1
ATOM 691 C C . THR A 1 88 ? 24.115 5.257 -24.473 1.00 90.88 88 THR A C 1
ATOM 693 O O . THR A 1 88 ? 23.975 6.481 -24.451 1.00 90.88 88 THR A O 1
ATOM 696 N N . PRO A 1 89 ? 24.736 4.640 -25.498 1.00 88.38 89 PRO A N 1
ATOM 697 C CA . PRO A 1 89 ? 25.266 5.378 -26.637 1.00 88.38 89 PRO A CA 1
ATOM 698 C C . PRO A 1 89 ? 24.139 6.056 -27.430 1.00 88.38 89 PRO A C 1
ATOM 700 O O . PRO A 1 89 ? 23.090 5.436 -27.642 1.00 88.38 89 PRO A O 1
ATOM 703 N N . PRO A 1 90 ? 24.336 7.291 -27.923 1.00 89.00 90 PRO A N 1
ATOM 704 C CA . PRO A 1 90 ? 23.345 7.950 -28.761 1.00 89.00 90 PRO A CA 1
ATOM 705 C C . PRO A 1 90 ? 23.149 7.173 -30.069 1.00 89.00 90 PRO A C 1
ATOM 707 O O . PRO A 1 90 ? 24.110 6.785 -30.736 1.00 89.00 90 PRO A O 1
ATOM 710 N N . VAL A 1 91 ? 21.890 6.958 -30.449 1.00 90.81 91 VAL A N 1
ATOM 711 C CA . VAL A 1 91 ? 21.535 6.247 -31.682 1.00 90.81 91 VAL A CA 1
ATOM 712 C C . VAL A 1 91 ? 21.552 7.227 -32.863 1.00 90.81 91 VAL A C 1
ATOM 714 O O . VAL A 1 91 ? 20.925 8.286 -32.772 1.00 90.81 91 VAL A O 1
ATOM 717 N N . PRO A 1 92 ? 22.218 6.899 -33.987 1.00 94.31 92 PRO A N 1
ATOM 718 C CA . PRO A 1 92 ? 22.164 7.717 -35.196 1.00 94.31 92 PRO A CA 1
ATOM 719 C C . PRO A 1 92 ? 20.729 7.911 -35.695 1.00 94.31 92 PRO A C 1
ATOM 721 O O . PRO A 1 92 ? 19.939 6.968 -35.687 1.00 94.31 92 PRO A O 1
ATOM 724 N N . VAL A 1 93 ? 20.409 9.103 -36.213 1.00 92.50 93 VAL A N 1
ATOM 725 C CA . VAL A 1 93 ? 19.045 9.450 -36.668 1.00 92.50 93 VAL A CA 1
ATOM 726 C C . VAL A 1 93 ? 18.500 8.445 -37.692 1.00 92.50 93 VAL A C 1
ATOM 728 O O . VAL A 1 93 ? 17.344 8.045 -37.608 1.00 92.50 93 VAL A O 1
ATOM 731 N N . SER A 1 94 ? 19.352 7.963 -38.602 1.00 95.62 94 SER A N 1
ATOM 732 C CA . SER A 1 94 ? 18.999 6.970 -39.628 1.00 95.62 94 SER A CA 1
ATOM 733 C C . SER A 1 94 ? 18.643 5.584 -39.082 1.00 95.62 94 SER A C 1
ATOM 735 O O . SER A 1 94 ? 18.073 4.774 -39.806 1.00 95.62 94 SER A O 1
ATOM 737 N N . GLN A 1 95 ? 18.984 5.292 -37.825 1.00 95.06 95 GLN A N 1
ATOM 738 C CA . GLN A 1 95 ? 18.741 4.005 -37.175 1.00 95.06 95 GLN A CA 1
ATOM 739 C C . GLN A 1 95 ? 17.679 4.090 -36.073 1.00 95.06 95 GLN A C 1
ATOM 741 O O . GLN A 1 95 ? 17.392 3.074 -35.441 1.00 95.06 95 GLN A O 1
ATOM 746 N N . LEU A 1 96 ? 17.083 5.265 -35.833 1.00 93.25 96 LEU A N 1
ATOM 747 C CA . LEU A 1 96 ? 16.129 5.464 -34.739 1.00 93.25 96 LEU A CA 1
ATOM 748 C C . LEU A 1 96 ? 14.930 4.520 -34.828 1.00 93.25 96 LEU A C 1
ATOM 750 O O . LEU A 1 96 ? 14.579 3.904 -33.826 1.00 93.25 96 LEU A O 1
ATOM 754 N N . ASP A 1 97 ? 14.339 4.357 -36.010 1.00 94.38 97 ASP A N 1
ATOM 755 C CA . ASP A 1 97 ? 13.156 3.505 -36.174 1.00 94.38 97 ASP A CA 1
ATOM 756 C C . ASP A 1 97 ? 13.489 2.021 -35.976 1.00 94.38 97 ASP A C 1
ATOM 758 O O . ASP A 1 97 ? 12.756 1.301 -35.299 1.00 94.38 97 ASP A O 1
ATOM 762 N N . ALA A 1 98 ? 14.649 1.573 -36.465 1.00 93.75 98 ALA A N 1
ATOM 763 C CA . ALA A 1 98 ? 15.132 0.214 -36.229 1.00 93.75 98 ALA A CA 1
ATOM 764 C C . ALA A 1 98 ? 15.455 -0.034 -34.743 1.00 93.75 98 ALA A C 1
ATOM 766 O O . ALA A 1 98 ? 15.159 -1.104 -34.207 1.00 93.75 98 ALA A O 1
ATOM 767 N N . ALA A 1 99 ? 16.044 0.952 -34.059 1.00 92.50 99 ALA A N 1
ATOM 768 C CA . ALA A 1 99 ? 16.340 0.875 -32.633 1.00 92.50 99 ALA A CA 1
ATOM 769 C C . ALA A 1 99 ? 15.064 0.851 -31.780 1.00 92.50 99 ALA A C 1
ATOM 771 O O . ALA A 1 99 ? 14.995 0.058 -30.841 1.00 92.50 99 ALA A O 1
ATOM 772 N N . ARG A 1 100 ? 14.048 1.653 -32.134 1.00 91.75 100 ARG A N 1
ATOM 773 C CA . ARG A 1 100 ? 12.718 1.641 -31.503 1.00 91.75 100 ARG A CA 1
ATOM 774 C C . ARG A 1 100 ? 12.0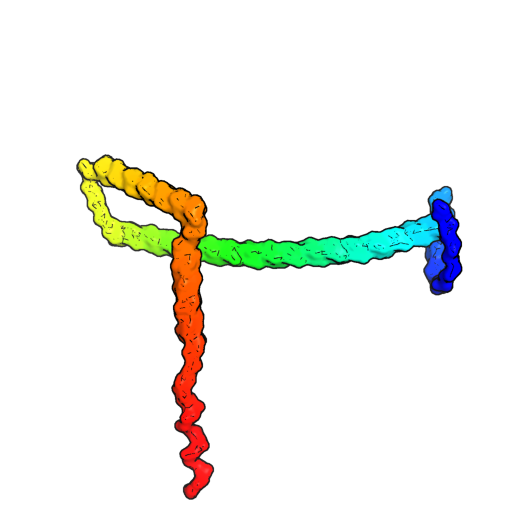44 0.286 -31.658 1.00 91.75 100 ARG A C 1
ATOM 776 O O . ARG A 1 100 ? 11.758 -0.345 -30.650 1.00 91.75 100 ARG A O 1
ATOM 783 N N . ALA A 1 101 ? 11.938 -0.224 -32.886 1.00 95.31 101 ALA A N 1
ATOM 784 C CA . ALA A 1 101 ? 11.333 -1.531 -33.148 1.00 95.31 101 ALA A CA 1
ATOM 785 C C . ALA A 1 101 ? 12.027 -2.667 -32.372 1.00 95.31 101 ALA A C 1
ATOM 787 O O . ALA A 1 101 ? 11.384 -3.577 -31.849 1.00 95.31 101 ALA A O 1
ATOM 788 N N . LYS A 1 102 ? 13.360 -2.609 -32.250 1.00 94.50 102 LYS A N 1
ATOM 789 C CA . LYS A 1 102 ? 14.121 -3.563 -31.434 1.00 94.50 102 LYS A CA 1
ATOM 790 C C . LYS A 1 102 ? 13.872 -3.385 -29.934 1.00 94.50 102 LYS A C 1
ATOM 792 O O . LYS A 1 102 ? 13.884 -4.373 -29.201 1.00 94.50 102 LYS A O 1
ATOM 797 N N . GLY A 1 103 ? 13.708 -2.147 -29.474 1.00 93.12 103 GLY A N 1
ATOM 798 C CA . GLY A 1 103 ? 13.335 -1.814 -28.101 1.00 93.12 103 GLY A CA 1
ATOM 799 C C . GLY A 1 103 ? 11.974 -2.394 -27.732 1.00 93.12 103 GLY A C 1
ATOM 800 O O . GLY A 1 103 ? 11.885 -3.102 -26.733 1.00 93.12 103 GLY A O 1
ATOM 801 N N . ASP A 1 104 ? 10.973 -2.192 -28.586 1.00 95.50 104 ASP A N 1
ATOM 802 C CA . ASP A 1 104 ? 9.612 -2.704 -28.394 1.00 95.50 104 ASP A CA 1
ATOM 803 C C . ASP A 1 104 ? 9.611 -4.234 -28.294 1.00 95.50 104 ASP A C 1
ATOM 805 O O . ASP A 1 104 ? 9.092 -4.798 -27.335 1.00 95.50 104 ASP A O 1
ATOM 809 N N . LEU A 1 105 ? 10.316 -4.917 -29.205 1.00 97.00 105 LEU A N 1
ATOM 810 C CA . LEU A 1 105 ? 10.431 -6.378 -29.168 1.00 97.00 105 LEU A CA 1
ATOM 811 C C . LEU A 1 105 ? 11.099 -6.885 -27.880 1.00 97.00 105 LEU A C 1
ATOM 813 O O . LEU A 1 105 ? 10.691 -7.902 -27.321 1.00 97.00 105 LEU A O 1
ATOM 817 N N . ARG A 1 106 ? 12.133 -6.192 -27.390 1.00 96.12 106 ARG A N 1
ATOM 818 C CA . ARG A 1 106 ? 12.786 -6.541 -26.117 1.00 96.12 106 ARG A CA 1
ATOM 819 C C . ARG A 1 106 ? 11.863 -6.310 -24.927 1.00 96.12 106 ARG A C 1
ATOM 821 O O . ARG A 1 106 ? 11.864 -7.125 -24.008 1.00 96.12 106 ARG A O 1
ATOM 828 N N . PHE A 1 107 ? 11.101 -5.222 -24.944 1.00 95.12 107 PHE A N 1
ATOM 829 C CA . PHE A 1 107 ? 10.147 -4.909 -23.892 1.00 95.12 107 PHE A CA 1
ATOM 830 C C . PHE A 1 107 ? 9.022 -5.947 -23.837 1.00 95.12 107 PHE A C 1
ATOM 832 O O . PHE A 1 107 ? 8.732 -6.463 -22.762 1.00 95.12 107 PHE A O 1
ATOM 839 N N . ASP A 1 108 ? 8.474 -6.347 -24.984 1.00 96.88 108 ASP A N 1
ATOM 840 C CA . ASP A 1 108 ? 7.458 -7.399 -25.060 1.00 96.88 108 ASP A CA 1
ATOM 841 C C . ASP A 1 108 ? 7.958 -8.731 -24.489 1.00 96.88 108 ASP A C 1
ATOM 843 O O . ASP A 1 108 ? 7.243 -9.403 -23.743 1.00 96.88 108 ASP A O 1
ATOM 847 N N . LEU A 1 109 ? 9.198 -9.119 -24.809 1.00 96.50 109 LEU A N 1
ATOM 848 C CA . LEU A 1 109 ? 9.817 -10.321 -24.244 1.00 96.50 109 LEU A CA 1
ATOM 849 C C . LEU A 1 109 ? 9.985 -10.213 -22.725 1.00 96.50 109 LEU A C 1
ATOM 851 O O . LEU A 1 109 ? 9.670 -11.163 -22.012 1.00 96.50 109 LEU A O 1
ATOM 855 N N . PHE A 1 110 ? 10.431 -9.058 -22.230 1.00 93.62 110 PHE A N 1
ATOM 856 C CA . PHE A 1 110 ? 10.540 -8.800 -20.796 1.00 93.62 110 PHE A CA 1
ATOM 857 C C . PHE A 1 110 ? 9.178 -8.907 -20.094 1.00 93.62 110 PHE A C 1
ATOM 859 O O . PHE A 1 110 ? 9.063 -9.610 -19.093 1.00 93.62 110 PHE A O 1
ATOM 866 N N . VAL A 1 111 ? 8.128 -8.281 -20.636 1.00 94.81 111 VAL A N 1
ATOM 867 C CA . VAL A 1 111 ? 6.772 -8.343 -20.063 1.00 94.81 111 VAL A CA 1
ATOM 868 C C . VAL A 1 111 ? 6.272 -9.783 -19.991 1.00 94.81 111 VAL A C 1
ATOM 870 O O . VAL A 1 111 ? 5.694 -10.176 -18.979 1.00 94.81 111 VAL A O 1
ATOM 873 N N . ARG A 1 112 ? 6.524 -10.592 -21.028 1.00 94.50 112 ARG A N 1
ATOM 874 C CA . ARG A 1 112 ? 6.172 -12.020 -21.018 1.00 94.50 112 ARG A CA 1
ATOM 875 C C . ARG A 1 112 ? 6.915 -12.781 -19.925 1.00 94.50 112 ARG A C 1
ATOM 877 O O . ARG A 1 112 ? 6.269 -13.489 -19.164 1.00 94.50 112 ARG A O 1
ATOM 884 N N . GLN A 1 113 ? 8.226 -12.579 -19.792 1.00 90.88 113 GLN A N 1
ATOM 885 C CA . GLN A 1 113 ? 9.022 -13.211 -18.733 1.00 90.88 113 GLN A CA 1
ATOM 886 C C . GLN A 1 113 ? 8.531 -12.823 -17.333 1.00 90.88 113 GLN A C 1
ATOM 888 O O . GLN A 1 113 ? 8.423 -13.676 -16.456 1.00 90.88 113 GLN A O 1
ATOM 893 N N . VAL A 1 114 ? 8.180 -11.551 -17.123 1.00 88.69 114 VAL A N 1
ATOM 894 C CA . VAL A 1 114 ? 7.599 -11.091 -15.854 1.00 88.69 114 VAL A CA 1
ATOM 895 C C . VAL A 1 114 ? 6.241 -11.744 -15.606 1.00 88.69 114 VAL A C 1
ATOM 897 O O . VAL A 1 114 ? 5.979 -12.205 -14.498 1.00 88.69 114 VAL A O 1
ATOM 900 N N . ALA A 1 115 ? 5.376 -11.813 -16.620 1.00 89.06 115 ALA A N 1
ATOM 901 C CA . ALA A 1 115 ? 4.069 -12.449 -16.498 1.00 89.06 115 ALA A CA 1
ATOM 902 C C . ALA A 1 115 ? 4.186 -13.946 -16.169 1.00 89.06 115 ALA A C 1
ATOM 904 O O . ALA A 1 115 ? 3.433 -14.440 -15.331 1.00 89.06 115 ALA A O 1
ATOM 905 N N . GLU A 1 116 ? 5.136 -14.647 -16.788 1.00 88.88 116 GLU A N 1
ATOM 906 C CA . GLU A 1 116 ? 5.448 -16.050 -16.499 1.00 88.88 116 GLU A CA 1
ATOM 907 C C . GLU A 1 116 ? 5.960 -16.228 -15.065 1.00 88.88 116 GLU A C 1
ATOM 909 O O . GLU A 1 116 ? 5.429 -17.065 -14.339 1.00 88.88 116 GLU A O 1
ATOM 914 N N . ALA A 1 117 ? 6.904 -15.397 -14.612 1.00 84.00 117 ALA A N 1
ATOM 915 C CA . ALA A 1 117 ? 7.422 -15.446 -13.242 1.00 84.00 117 ALA A CA 1
ATOM 916 C C . ALA A 1 117 ? 6.337 -15.157 -12.184 1.00 84.00 117 ALA A C 1
ATOM 918 O O . ALA A 1 117 ? 6.273 -15.805 -11.140 1.00 84.00 117 ALA A O 1
ATOM 919 N N . LEU A 1 118 ? 5.433 -14.209 -12.456 1.00 82.44 118 LEU A N 1
ATOM 920 C CA . LEU A 1 118 ? 4.300 -13.925 -11.569 1.00 82.44 118 LEU A CA 1
ATOM 921 C C . LEU A 1 118 ? 3.313 -15.098 -11.495 1.00 82.44 118 LEU A C 1
ATOM 923 O O . LEU A 1 118 ? 2.746 -15.344 -10.431 1.00 82.44 118 LEU A O 1
ATOM 927 N N . GLN A 1 119 ? 3.106 -15.817 -12.602 1.00 85.75 119 GLN A N 1
ATOM 928 C CA . GLN A 1 119 ? 2.243 -17.000 -12.647 1.00 85.75 119 GLN A CA 1
ATOM 929 C C . GLN A 1 119 ? 2.885 -18.223 -11.985 1.00 85.75 119 GLN A C 1
ATOM 931 O O . GLN A 1 119 ? 2.175 -18.983 -11.329 1.00 85.75 119 GLN A O 1
ATOM 936 N N . SER A 1 120 ? 4.203 -18.412 -12.127 1.00 81.62 120 SER A N 1
ATOM 937 C CA . SER A 1 120 ? 4.922 -19.515 -11.476 1.00 81.62 120 SER A CA 1
ATOM 938 C C . SER A 1 120 ? 5.005 -19.340 -9.958 1.00 81.62 120 SER A C 1
ATOM 940 O O . SER A 1 120 ? 5.211 -20.312 -9.234 1.00 81.62 120 SER A O 1
ATOM 942 N N . GLY A 1 121 ? 4.808 -18.113 -9.464 1.00 71.25 121 GLY A N 1
ATOM 943 C CA . GLY A 1 121 ? 4.978 -17.779 -8.055 1.00 71.25 121 GLY A CA 1
ATOM 944 C C . GLY A 1 121 ? 6.447 -17.711 -7.639 1.00 71.25 121 GLY A C 1
ATOM 945 O O . GLY A 1 121 ? 6.719 -17.522 -6.450 1.00 71.25 121 GLY A O 1
ATOM 946 N N . ASP A 1 122 ? 7.382 -17.816 -8.593 1.00 66.75 122 ASP A N 1
ATOM 947 C CA . ASP A 1 122 ? 8.798 -17.598 -8.342 1.00 66.75 122 ASP A CA 1
ATOM 948 C C . ASP A 1 122 ? 8.993 -16.136 -7.978 1.00 66.75 122 ASP A C 1
ATOM 950 O O . ASP A 1 122 ? 9.042 -15.229 -8.815 1.00 66.75 122 ASP A O 1
ATOM 954 N N . ARG A 1 123 ? 9.128 -15.885 -6.679 1.00 67.50 123 ARG A N 1
ATOM 955 C CA . ARG A 1 123 ? 9.488 -14.567 -6.181 1.00 67.50 123 ARG A CA 1
ATOM 956 C C . ARG A 1 123 ? 10.987 -14.345 -6.363 1.00 67.50 123 ARG A C 1
ATOM 958 O O . ARG A 1 123 ? 11.687 -14.086 -5.395 1.00 67.50 123 ARG A O 1
ATOM 965 N N . ILE A 1 124 ? 11.477 -14.427 -7.600 1.00 64.31 124 ILE A N 1
ATOM 966 C CA . ILE A 1 124 ? 12.902 -14.311 -7.954 1.00 64.31 124 ILE A CA 1
ATOM 967 C C . ILE A 1 124 ? 13.515 -13.071 -7.296 1.00 64.31 124 ILE A C 1
ATOM 969 O O . ILE A 1 124 ? 14.566 -13.146 -6.670 1.00 64.31 124 ILE A O 1
ATOM 973 N N . LEU A 1 125 ? 12.806 -11.941 -7.365 1.00 63.09 125 LEU A N 1
ATOM 974 C CA . LEU A 1 125 ? 13.250 -10.688 -6.762 1.00 63.09 125 LEU A CA 1
ATOM 975 C C . LEU A 1 125 ? 13.170 -10.699 -5.228 1.00 63.09 125 LEU A C 1
ATOM 977 O O . LEU A 1 125 ? 14.015 -10.111 -4.573 1.00 63.09 125 LEU A O 1
ATOM 981 N N . HIS A 1 126 ? 12.157 -11.345 -4.646 1.00 64.12 126 HIS A N 1
ATOM 982 C CA . HIS A 1 126 ? 12.006 -11.410 -3.191 1.00 64.12 126 HIS A CA 1
ATOM 983 C C . HIS A 1 126 ? 13.067 -12.307 -2.568 1.00 64.12 126 HIS A C 1
ATOM 985 O O . HIS A 1 126 ? 13.675 -11.890 -1.598 1.00 64.12 126 HIS A O 1
ATOM 991 N N . ASN A 1 127 ? 13.323 -13.473 -3.164 1.00 64.44 127 ASN A N 1
ATOM 992 C CA . ASN A 1 127 ? 14.352 -14.403 -2.718 1.00 64.44 127 ASN A CA 1
ATOM 993 C C . ASN A 1 127 ? 15.735 -13.752 -2.854 1.00 64.44 127 ASN A C 1
ATOM 995 O O . ASN A 1 127 ? 16.486 -13.733 -1.895 1.00 64.44 127 ASN A O 1
ATOM 999 N N . ALA A 1 128 ? 16.020 -13.087 -3.983 1.00 62.66 128 ALA A N 1
ATOM 1000 C CA . ALA A 1 128 ? 17.273 -12.349 -4.155 1.00 62.66 128 ALA A CA 1
ATOM 1001 C C . ALA A 1 128 ? 17.447 -11.200 -3.141 1.00 62.66 128 ALA A C 1
ATOM 1003 O O . ALA A 1 128 ? 18.562 -10.918 -2.710 1.00 62.66 128 ALA A O 1
ATOM 1004 N N . ILE A 1 129 ? 16.357 -10.524 -2.754 1.00 64.50 129 ILE A N 1
ATOM 1005 C CA . ILE A 1 129 ? 16.388 -9.491 -1.709 1.00 64.50 129 ILE A CA 1
ATOM 1006 C C . ILE A 1 129 ? 16.555 -10.122 -0.322 1.00 64.50 129 ILE A C 1
ATOM 1008 O O . ILE A 1 129 ? 17.333 -9.598 0.468 1.00 64.50 129 ILE A O 1
ATOM 1012 N N . GLU A 1 130 ? 15.853 -11.214 -0.014 1.00 66.94 130 GLU A N 1
ATOM 1013 C CA . GLU A 1 130 ? 15.980 -11.935 1.258 1.00 66.94 130 GLU A CA 1
ATOM 1014 C C . GLU A 1 130 ? 17.406 -12.459 1.445 1.00 66.94 130 GLU A C 1
ATOM 1016 O O . GLU A 1 130 ? 18.005 -12.162 2.477 1.00 66.94 130 GLU A O 1
ATOM 1021 N N . ASP A 1 131 ? 17.980 -13.100 0.425 1.00 60.59 131 ASP A N 1
ATOM 1022 C CA . ASP A 1 131 ? 19.366 -13.579 0.404 1.00 60.59 131 ASP A CA 1
ATOM 1023 C C . ASP A 1 131 ? 20.353 -12.423 0.642 1.00 60.59 131 ASP A C 1
ATOM 1025 O O . ASP A 1 131 ? 21.181 -12.484 1.548 1.00 60.59 131 ASP A O 1
ATOM 1029 N N . PHE A 1 132 ? 20.196 -11.301 -0.072 1.00 63.19 132 PHE A N 1
ATOM 1030 C CA . PHE A 1 132 ? 21.040 -10.117 0.125 1.00 63.19 132 PHE A CA 1
ATOM 1031 C C . PHE A 1 132 ? 20.894 -9.501 1.529 1.00 63.19 132 PHE A C 1
ATOM 1033 O O . PHE A 1 132 ? 21.869 -9.055 2.136 1.00 63.19 132 PHE A O 1
ATOM 1040 N N . THR A 1 133 ? 19.677 -9.459 2.081 1.00 66.00 133 THR A N 1
ATOM 1041 C CA . THR A 1 133 ? 19.455 -8.953 3.446 1.00 66.00 133 THR A CA 1
ATOM 1042 C C . THR A 1 133 ? 19.962 -9.905 4.525 1.00 66.00 133 THR A C 1
ATOM 1044 O O . THR A 1 133 ? 20.396 -9.429 5.574 1.00 66.00 133 THR A O 1
ATOM 1047 N N . ALA A 1 134 ? 19.941 -11.217 4.278 1.00 61.44 134 ALA A N 1
ATOM 1048 C CA . ALA A 1 134 ? 20.515 -12.223 5.162 1.00 61.44 134 ALA A CA 1
ATOM 1049 C C . ALA A 1 134 ? 22.046 -12.104 5.192 1.00 61.44 134 ALA A C 1
ATOM 1051 O O . ALA A 1 134 ? 22.624 -12.023 6.273 1.00 61.44 134 ALA A O 1
ATOM 1052 N N . GLU A 1 135 ? 22.683 -11.960 4.026 1.00 57.84 135 GLU A N 1
ATOM 1053 C CA . GLU A 1 135 ? 24.124 -11.706 3.912 1.00 57.84 135 GLU A CA 1
ATOM 1054 C C . GLU A 1 135 ? 24.529 -10.399 4.615 1.00 57.84 135 GLU A C 1
ATOM 1056 O O . GLU A 1 135 ? 25.494 -10.367 5.374 1.00 57.84 135 GLU A O 1
ATOM 1061 N N . CYS A 1 136 ? 23.759 -9.317 4.448 1.00 52.53 136 CYS A N 1
ATOM 1062 C CA . CYS A 1 136 ? 24.042 -8.033 5.097 1.00 52.53 136 CYS A CA 1
ATOM 1063 C C . CYS A 1 136 ? 23.833 -8.054 6.630 1.00 52.53 136 CYS A C 1
ATOM 1065 O O . CYS A 1 136 ? 24.428 -7.239 7.340 1.00 52.53 136 CYS A O 1
ATOM 1067 N N . GLY A 1 137 ? 22.996 -8.961 7.145 1.00 50.38 137 GLY A N 1
ATOM 1068 C CA . GLY A 1 137 ? 22.814 -9.197 8.581 1.00 50.38 137 GLY A CA 1
ATOM 1069 C C . GLY A 1 137 ? 23.973 -9.969 9.220 1.00 50.38 137 GLY A C 1
ATOM 1070 O O . GLY A 1 137 ? 24.321 -9.704 10.373 1.00 50.38 137 GLY A O 1
ATOM 1071 N N . ASP A 1 138 ? 24.617 -10.857 8.462 1.00 51.84 138 ASP A N 1
ATOM 1072 C CA . ASP A 1 138 ? 25.805 -11.600 8.904 1.00 51.84 138 ASP A CA 1
ATOM 1073 C C . ASP A 1 138 ? 27.021 -10.670 9.074 1.00 51.84 138 ASP A C 1
ATOM 1075 O O . ASP A 1 138 ? 27.741 -10.770 10.065 1.00 51.84 138 ASP A O 1
ATOM 1079 N N . PHE A 1 139 ? 27.179 -9.656 8.211 1.00 48.72 139 PHE A N 1
ATOM 1080 C CA . PHE A 1 139 ? 28.221 -8.622 8.362 1.00 48.72 139 PHE A CA 1
ATOM 1081 C C . PHE A 1 139 ? 28.073 -7.752 9.620 1.00 48.72 139 PHE A C 1
ATOM 1083 O O . PHE A 1 139 ? 29.058 -7.200 10.106 1.00 48.72 139 PHE A O 1
ATOM 1090 N N . ALA A 1 140 ? 26.856 -7.598 10.150 1.00 50.84 140 ALA A N 1
ATOM 1091 C CA . ALA A 1 140 ? 26.611 -6.848 11.384 1.00 50.84 140 ALA A CA 1
ATOM 1092 C C . ALA A 1 140 ? 26.804 -7.702 12.652 1.00 50.84 140 ALA A C 1
ATOM 1094 O O . ALA A 1 140 ? 26.777 -7.161 13.759 1.00 50.84 140 ALA A O 1
ATOM 1095 N N . SER A 1 141 ? 26.972 -9.019 12.491 1.00 50.12 141 SER A N 1
ATOM 1096 C CA . SER A 1 141 ? 27.009 -9.992 13.585 1.00 50.12 141 SER A CA 1
ATOM 1097 C C . SER A 1 141 ? 28.419 -10.440 13.964 1.00 50.12 141 SER A C 1
ATOM 1099 O O . SER A 1 141 ? 28.549 -11.189 14.931 1.00 50.12 141 SER A O 1
ATOM 1101 N N . ASP A 1 142 ? 29.463 -9.972 13.272 1.00 49.91 142 ASP A N 1
ATOM 1102 C CA . ASP A 1 142 ? 30.844 -10.231 13.680 1.00 49.91 142 ASP A CA 1
ATOM 1103 C C . ASP A 1 142 ? 31.124 -9.522 15.021 1.00 49.91 142 ASP A C 1
ATOM 1105 O O . ASP A 1 142 ? 31.143 -8.285 15.083 1.00 49.91 142 ASP A O 1
ATOM 1109 N N . PRO A 1 143 ? 31.335 -10.259 16.129 1.00 50.50 143 PRO A N 1
ATOM 1110 C CA . PRO A 1 143 ? 31.785 -9.645 17.360 1.00 50.50 143 PRO A CA 1
ATOM 1111 C C . PRO A 1 143 ? 33.247 -9.244 17.168 1.00 50.50 143 PRO A C 1
ATOM 1113 O O . PRO A 1 143 ? 34.087 -10.083 16.845 1.00 50.50 143 PRO A O 1
ATOM 1116 N N . GLU A 1 144 ? 33.545 -7.959 17.381 1.00 51.97 144 GLU A N 1
ATOM 1117 C CA . GLU A 1 144 ? 34.910 -7.423 17.382 1.00 51.97 144 GLU A CA 1
ATOM 1118 C C . GLU A 1 144 ? 35.881 -8.382 18.101 1.00 51.97 144 GLU A C 1
ATOM 1120 O O . GLU A 1 144 ? 35.682 -8.681 19.288 1.00 51.97 144 GLU A O 1
ATOM 1125 N N . PRO A 1 145 ? 36.946 -8.870 17.437 1.00 46.59 145 PRO A N 1
ATOM 1126 C CA . PRO A 1 145 ? 37.894 -9.749 18.090 1.00 46.59 145 PRO A CA 1
ATOM 1127 C C . PRO A 1 145 ? 38.753 -8.931 19.062 1.00 46.59 145 PRO A C 1
ATOM 1129 O O . PRO A 1 145 ? 39.584 -8.121 18.665 1.00 46.59 145 PRO A O 1
ATOM 1132 N N . GLY A 1 146 ? 38.557 -9.184 20.358 1.00 52.91 146 GLY A N 1
ATOM 1133 C CA . GLY A 1 146 ? 39.594 -9.059 21.383 1.00 52.91 146 GLY A CA 1
ATOM 1134 C C . GLY A 1 146 ? 40.001 -7.644 21.804 1.00 52.91 146 GLY A C 1
ATOM 1135 O O . GLY A 1 146 ? 41.092 -7.184 21.489 1.00 52.91 146 GLY A O 1
ATOM 1136 N N . ARG A 1 147 ? 39.211 -7.017 22.687 1.00 52.28 147 ARG A N 1
ATOM 1137 C CA . ARG A 1 147 ? 39.754 -6.104 23.715 1.00 52.28 147 ARG A CA 1
ATOM 1138 C C . ARG A 1 147 ? 39.886 -6.837 25.050 1.00 52.28 147 ARG A C 1
ATOM 1140 O O . ARG A 1 147 ? 39.172 -6.551 26.005 1.00 52.28 147 ARG A O 1
ATOM 1147 N N . GLN A 1 148 ? 40.793 -7.800 25.114 1.00 56.00 148 GLN A N 1
ATOM 1148 C CA . GLN A 1 148 ? 41.354 -8.297 26.368 1.00 56.00 148 GLN A CA 1
ATOM 1149 C C . GLN A 1 148 ? 42.844 -8.439 26.119 1.00 56.00 148 GLN A C 1
ATOM 1151 O O . GLN A 1 148 ? 43.232 -9.400 25.484 1.00 56.00 148 GLN A O 1
ATOM 1156 N N . ASP A 1 149 ? 43.608 -7.408 26.483 1.00 51.06 149 ASP A N 1
ATOM 1157 C CA . ASP A 1 149 ? 45.027 -7.468 26.871 1.00 51.06 149 ASP A CA 1
ATOM 1158 C C . ASP A 1 149 ? 45.525 -6.036 27.113 1.00 51.06 149 ASP A C 1
ATOM 1160 O O . ASP A 1 149 ? 46.276 -5.454 26.338 1.00 51.06 149 ASP A O 1
ATOM 1164 N N . ALA A 1 150 ? 45.032 -5.422 28.190 1.00 53.91 150 ALA A N 1
ATOM 1165 C CA . ALA A 1 150 ? 45.631 -4.219 28.770 1.00 53.91 150 ALA A CA 1
ATOM 1166 C C . ALA A 1 150 ? 45.195 -4.060 30.235 1.00 53.91 150 ALA A C 1
ATOM 1168 O O . ALA A 1 150 ? 44.701 -3.012 30.622 1.00 53.91 150 ALA A O 1
ATOM 1169 N N . GLN A 1 151 ? 45.300 -5.123 31.040 1.00 55.12 151 GLN A N 1
ATOM 1170 C CA . GLN A 1 151 ? 45.267 -5.003 32.504 1.00 55.12 151 GLN A CA 1
ATOM 1171 C C . GLN A 1 151 ? 45.956 -6.207 33.166 1.00 55.12 151 GLN A C 1
ATOM 1173 O O . GLN A 1 151 ? 45.370 -6.932 33.965 1.00 55.12 151 GLN A O 1
ATOM 1178 N N . ARG A 1 152 ? 47.215 -6.447 32.804 1.00 52.19 152 ARG A N 1
ATOM 1179 C CA . ARG A 1 152 ? 48.163 -7.243 33.592 1.00 52.19 152 ARG A CA 1
ATOM 1180 C C . ARG A 1 152 ? 49.536 -6.633 33.379 1.00 52.19 152 ARG A C 1
ATOM 1182 O O . ARG A 1 152 ? 50.246 -7.070 32.496 1.00 52.19 152 ARG A O 1
ATOM 1189 N N . ASP A 1 153 ? 49.794 -5.548 34.095 1.00 49.88 153 ASP A N 1
ATOM 1190 C CA . ASP A 1 153 ? 51.127 -5.092 34.507 1.00 49.88 153 ASP A CA 1
ATOM 1191 C C . ASP A 1 153 ? 50.921 -3.909 35.462 1.00 49.88 153 ASP A C 1
ATOM 1193 O O . ASP A 1 153 ? 51.047 -2.735 35.128 1.00 49.88 153 ASP A O 1
ATOM 1197 N N . SER A 1 154 ? 50.471 -4.244 36.666 1.00 50.94 154 SER A N 1
ATOM 1198 C CA . SER A 1 154 ? 50.556 -3.395 37.852 1.00 50.94 154 SER A CA 1
ATOM 1199 C C . SER A 1 154 ? 50.487 -4.341 39.038 1.00 50.94 154 SER A C 1
ATOM 1201 O O . SER A 1 154 ? 49.428 -4.472 39.634 1.00 50.94 154 SER A O 1
ATOM 1203 N N . ASP A 1 155 ? 51.560 -5.105 39.238 1.00 48.38 155 ASP A N 1
ATOM 1204 C CA . ASP A 1 155 ? 51.992 -5.665 40.525 1.00 48.38 155 ASP A CA 1
ATOM 1205 C C . ASP A 1 155 ? 53.280 -6.473 40.284 1.00 48.38 155 ASP A C 1
ATOM 1207 O O . ASP A 1 155 ? 53.250 -7.688 40.078 1.00 48.38 155 ASP A O 1
ATOM 1211 N N . ALA A 1 156 ? 54.411 -5.763 40.259 1.00 46.41 156 ALA A N 1
ATOM 1212 C CA . ALA A 1 156 ? 55.751 -6.274 40.552 1.00 46.41 156 ALA A CA 1
ATOM 1213 C C . ALA A 1 156 ? 56.668 -5.101 40.924 1.00 46.41 156 ALA A C 1
ATOM 1215 O O . ALA A 1 156 ? 56.694 -4.113 40.155 1.00 46.41 156 ALA A O 1
#